Protein AF-A0A917KJM4-F1 (afdb_monomer_lite)

pLDDT: mean 95.04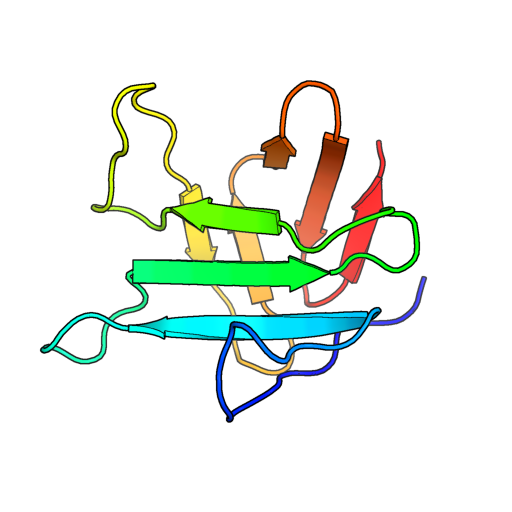, std 3.43, range [72.12, 98.12]

Radius of gyration: 11.91 Å; chains: 1; bounding box: 29×24×33 Å

Structure (mmCIF, N/CA/C/O backbone):
data_AF-A0A917KJM4-F1
#
_entry.id   AF-A0A917KJM4-F1
#
loop_
_atom_site.group_PDB
_atom_site.id
_atom_site.type_symbol
_atom_site.label_atom_id
_atom_site.label_alt_id
_atom_site.label_comp_id
_atom_site.label_asym_id
_atom_site.label_entity_id
_atom_site.label_seq_id
_atom_site.pdbx_PDB_ins_code
_atom_site.Cartn_x
_atom_site.Cartn_y
_atom_site.Cartn_z
_atom_site.occupancy
_atom_site.B_iso_or_equiv
_atom_site.auth_seq_id
_atom_site.auth_comp_id
_atom_site.auth_asym_id
_atom_site.auth_atom_id
_atom_site.pdbx_PDB_model_num
ATOM 1 N N . MET A 1 1 ? -14.360 -7.030 -10.787 1.00 72.12 1 MET A N 1
ATOM 2 C CA . MET A 1 1 ? -13.226 -6.833 -9.864 1.00 72.12 1 MET A CA 1
ATOM 3 C C . MET A 1 1 ? -13.714 -7.143 -8.467 1.00 72.12 1 MET A C 1
ATOM 5 O O . MET A 1 1 ? -14.785 -6.658 -8.117 1.00 72.12 1 MET A O 1
ATOM 9 N N . SER A 1 2 ? -12.993 -7.980 -7.725 1.00 85.69 2 SER A N 1
ATOM 10 C CA . SER A 1 2 ? -13.325 -8.309 -6.334 1.00 85.69 2 SER A CA 1
ATOM 11 C C . SER A 1 2 ? -12.508 -7.425 -5.385 1.00 85.69 2 SER A C 1
ATOM 13 O O . SER A 1 2 ? -11.371 -7.095 -5.733 1.00 85.69 2 SER A O 1
ATOM 15 N N . PRO A 1 3 ? -13.051 -7.034 -4.218 1.00 92.50 3 PRO A N 1
ATOM 16 C CA . PRO A 1 3 ? -12.269 -6.358 -3.189 1.00 92.50 3 PRO A CA 1
ATOM 17 C C . PRO A 1 3 ? -11.109 -7.230 -2.707 1.00 92.50 3 PRO A C 1
ATOM 19 O O . PRO A 1 3 ? -11.223 -8.458 -2.677 1.00 92.50 3 PRO A O 1
ATOM 22 N N . LEU A 1 4 ? -10.016 -6.585 -2.312 1.00 94.75 4 LEU A N 1
ATOM 23 C CA . LEU A 1 4 ? -8.933 -7.228 -1.591 1.00 94.75 4 LEU A CA 1
ATOM 24 C C . LEU A 1 4 ? -9.374 -7.559 -0.163 1.00 94.75 4 LEU A C 1
ATOM 26 O O . LEU A 1 4 ? -10.094 -6.784 0.471 1.00 94.75 4 LEU A O 1
ATOM 30 N N . VAL A 1 5 ? -8.900 -8.687 0.355 1.00 96.75 5 VAL A N 1
ATOM 31 C CA . VAL A 1 5 ? -9.137 -9.121 1.736 1.00 96.75 5 VAL A CA 1
ATOM 32 C C . VAL A 1 5 ? -7.966 -8.696 2.618 1.00 96.75 5 VAL A C 1
ATOM 34 O O . VAL A 1 5 ? -6.805 -8.826 2.232 1.00 96.75 5 VAL A O 1
ATOM 37 N N . PHE A 1 6 ? -8.257 -8.175 3.809 1.00 96.75 6 PHE A N 1
ATOM 38 C CA . PHE A 1 6 ? -7.207 -7.830 4.759 1.00 96.75 6 PHE A CA 1
ATOM 39 C C . PHE A 1 6 ? -6.620 -9.075 5.426 1.00 96.75 6 PHE A C 1
ATOM 41 O O . PHE A 1 6 ? -7.339 -9.882 6.016 1.00 96.75 6 PHE A O 1
ATOM 48 N N . HIS A 1 7 ? -5.297 -9.169 5.393 1.00 96.81 7 HIS A N 1
ATOM 49 C CA . HIS A 1 7 ? -4.495 -10.179 6.053 1.00 96.81 7 HIS A CA 1
ATOM 50 C C . HIS A 1 7 ? -3.823 -9.565 7.290 1.00 96.81 7 HIS A C 1
ATOM 52 O O . HIS A 1 7 ? -2.937 -8.715 7.191 1.00 96.81 7 HIS A O 1
ATOM 58 N N . ALA A 1 8 ? -4.240 -10.004 8.479 1.00 91.88 8 ALA A N 1
ATOM 59 C CA . ALA A 1 8 ? -3.729 -9.482 9.751 1.00 91.88 8 ALA A CA 1
ATOM 60 C C . ALA A 1 8 ? -2.375 -10.086 10.184 1.00 91.88 8 ALA A C 1
ATOM 62 O O . ALA A 1 8 ? -1.786 -9.611 11.156 1.00 91.88 8 ALA A O 1
ATOM 63 N N . GLY A 1 9 ? -1.917 -11.145 9.509 1.00 90.81 9 GLY A N 1
ATOM 64 C CA . GLY A 1 9 ? -0.672 -11.855 9.799 1.00 90.81 9 GLY A CA 1
ATOM 65 C C . GLY A 1 9 ? 0.568 -11.215 9.171 1.00 90.81 9 GLY A C 1
ATOM 66 O O . GLY A 1 9 ? 0.663 -9.995 9.023 1.00 90.81 9 GLY A O 1
ATOM 67 N N . ASN A 1 10 ? 1.556 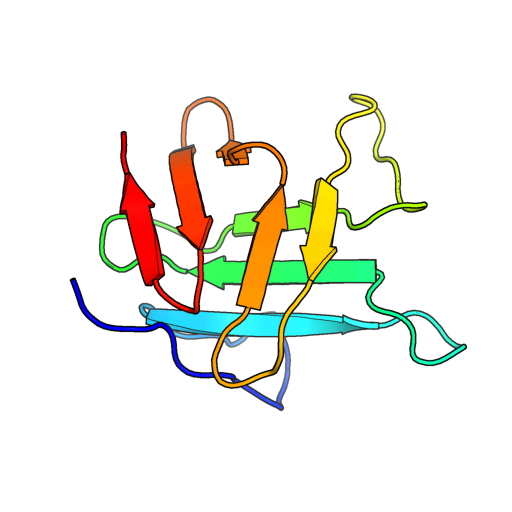-12.048 8.844 1.00 92.25 10 ASN A N 1
ATOM 68 C CA . ASN A 1 10 ? 2.815 -11.589 8.276 1.00 92.25 10 ASN A CA 1
ATOM 69 C C . ASN A 1 10 ? 2.582 -10.995 6.869 1.00 92.25 10 ASN A C 1
ATOM 71 O O . ASN A 1 10 ? 2.140 -11.713 5.976 1.00 92.25 10 ASN A O 1
ATOM 75 N N . PRO A 1 11 ? 2.911 -9.714 6.616 1.00 92.50 11 PRO A N 1
ATOM 76 C CA . PRO A 1 11 ? 2.714 -9.098 5.303 1.00 92.50 11 PRO A CA 1
ATOM 77 C C . PRO A 1 11 ? 3.550 -9.728 4.176 1.00 92.50 11 PRO A C 1
ATOM 79 O O . PRO A 1 11 ? 3.294 -9.431 3.011 1.00 92.50 11 PRO A O 1
ATOM 82 N N . ASP A 1 12 ? 4.531 -10.574 4.499 1.00 92.12 12 ASP A N 1
ATOM 83 C CA . ASP A 1 12 ? 5.316 -11.337 3.519 1.00 92.12 12 ASP A CA 1
ATOM 84 C C . ASP A 1 12 ? 4.645 -12.658 3.100 1.00 92.12 12 ASP A C 1
ATOM 86 O O . ASP A 1 12 ? 5.118 -13.322 2.180 1.00 92.12 12 ASP A O 1
ATOM 90 N N . GLU A 1 13 ? 3.539 -13.023 3.749 1.00 95.44 13 GLU A N 1
ATOM 91 C CA . GLU A 1 13 ? 2.791 -14.270 3.536 1.00 95.44 13 GLU A CA 1
ATOM 92 C C . GLU A 1 13 ? 1.414 -14.032 2.901 1.00 95.44 13 GLU A C 1
ATOM 94 O O . GLU A 1 13 ? 0.595 -14.945 2.853 1.00 95.44 13 GLU A O 1
ATOM 99 N N . ILE A 1 14 ? 1.145 -12.819 2.406 1.00 97.00 14 ILE A N 1
ATOM 100 C CA . ILE A 1 14 ? -0.137 -12.514 1.765 1.00 97.00 14 ILE A CA 1
ATOM 101 C C . ILE A 1 14 ? -0.357 -13.351 0.501 1.00 97.00 14 ILE A C 1
ATOM 103 O O . ILE A 1 14 ? 0.567 -13.593 -0.284 1.00 97.00 14 ILE A O 1
ATOM 107 N N . GLU A 1 15 ? -1.610 -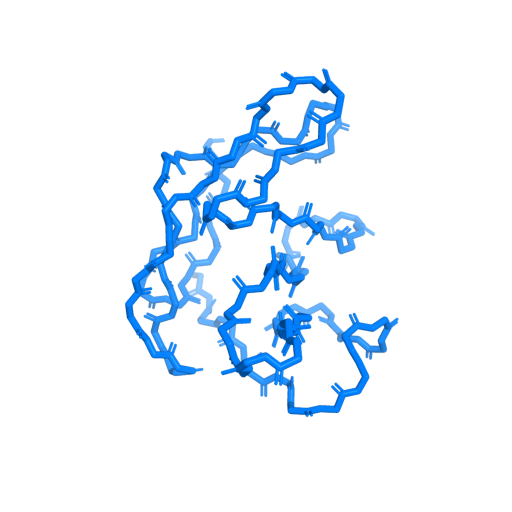13.714 0.258 1.00 97.25 15 GLU A N 1
ATOM 108 C CA . GLU A 1 15 ? -2.023 -14.368 -0.977 1.00 97.25 15 GLU A CA 1
ATOM 109 C C . GLU A 1 15 ? -2.507 -13.366 -2.033 1.00 97.25 15 GLU A C 1
ATOM 111 O O . GLU A 1 15 ? -2.689 -12.165 -1.804 1.00 97.25 15 GLU A O 1
ATOM 116 N N . ARG A 1 16 ? -2.716 -13.865 -3.254 1.00 96.69 16 ARG A N 1
ATOM 117 C CA . ARG A 1 16 ? -3.278 -13.061 -4.335 1.00 96.69 16 ARG A CA 1
ATOM 118 C C . ARG A 1 16 ? -4.720 -12.677 -4.003 1.00 96.69 16 ARG A C 1
ATOM 120 O O . ARG A 1 16 ? -5.552 -13.537 -3.740 1.00 96.69 16 ARG A O 1
ATOM 127 N N . GLY A 1 17 ? -5.032 -11.391 -4.114 1.00 96.69 17 GLY A N 1
ATOM 128 C CA . GLY A 1 17 ? -6.309 -10.833 -3.676 1.00 96.69 17 GLY A CA 1
ATOM 129 C C . GLY A 1 17 ? -6.290 -10.358 -2.225 1.00 96.69 17 GLY A C 1
ATOM 130 O O . GLY A 1 17 ? -7.333 -9.952 -1.724 1.00 96.69 17 GLY A O 1
ATOM 131 N N . GLU A 1 18 ? -5.136 -10.357 -1.559 1.00 97.88 18 GLU A N 1
ATOM 132 C CA . GLU A 1 18 ? -5.008 -9.875 -0.187 1.00 97.88 18 GLU A CA 1
ATOM 133 C C . GLU A 1 18 ? -4.151 -8.613 -0.076 1.00 97.88 18 GLU A C 1
ATOM 135 O O . GLU A 1 18 ? -3.422 -8.212 -0.994 1.00 97.88 18 GLU A O 1
ATOM 140 N N . PHE A 1 19 ? -4.238 -7.984 1.092 1.00 97.88 19 PHE A N 1
ATOM 141 C CA . PHE A 1 19 ? -3.331 -6.930 1.508 1.00 97.88 19 PHE A CA 1
ATOM 142 C C . PHE A 1 19 ? -3.082 -6.952 3.015 1.00 97.88 19 PHE A C 1
ATOM 144 O O . PHE A 1 19 ? -3.924 -7.377 3.795 1.00 97.88 19 PHE A O 1
ATOM 151 N N . ALA A 1 20 ? -1.936 -6.431 3.427 1.00 97.94 20 ALA A N 1
ATOM 152 C CA . ALA A 1 20 ? -1.521 -6.303 4.814 1.00 97.94 20 ALA A CA 1
ATOM 153 C C . ALA A 1 20 ? -0.753 -4.991 5.022 1.00 97.94 20 ALA A C 1
ATOM 155 O O . ALA A 1 20 ? -0.398 -4.278 4.074 1.00 97.94 20 ALA A O 1
ATOM 156 N N . TYR A 1 21 ? -0.444 -4.678 6.280 1.00 96.88 21 TYR A N 1
ATOM 157 C CA . TYR A 1 21 ? 0.370 -3.516 6.623 1.00 96.88 21 TYR A CA 1
ATOM 158 C C . TYR A 1 21 ? 1.670 -3.919 7.298 1.00 96.88 21 TYR A C 1
ATOM 160 O O . TYR A 1 21 ? 1.694 -4.768 8.184 1.00 96.88 21 TYR A O 1
ATOM 168 N N . ARG A 1 22 ? 2.737 -3.179 6.992 1.00 95.75 22 ARG A N 1
ATOM 169 C CA . ARG A 1 22 ? 3.869 -3.045 7.915 1.00 95.75 22 ARG A CA 1
ATOM 170 C C . ARG A 1 22 ? 3.679 -1.755 8.693 1.00 95.75 22 ARG A C 1
ATOM 172 O O . ARG A 1 22 ? 3.545 -0.687 8.089 1.00 95.75 22 ARG A O 1
ATOM 179 N N . ARG A 1 23 ? 3.667 -1.841 10.019 1.00 94.94 23 ARG A N 1
ATOM 180 C CA . ARG A 1 23 ? 3.494 -0.688 10.913 1.00 94.94 23 ARG A CA 1
ATOM 181 C C . ARG A 1 23 ? 4.842 -0.176 11.428 1.00 94.94 23 ARG A C 1
ATOM 183 O O . ARG A 1 23 ? 5.846 -0.883 11.372 1.00 94.94 23 ARG A O 1
ATOM 190 N N . ARG A 1 24 ? 4.874 1.088 11.846 1.00 94.44 24 ARG A N 1
ATOM 191 C CA . ARG A 1 24 ? 5.951 1.671 12.658 1.00 94.44 24 ARG A CA 1
ATOM 192 C C . ARG A 1 24 ? 5.736 1.289 14.128 1.00 94.44 24 ARG A C 1
ATOM 194 O O . ARG A 1 24 ? 4.671 0.785 14.481 1.00 94.44 24 ARG A O 1
ATOM 201 N N . ASP A 1 25 ? 6.712 1.597 14.976 1.00 95.69 25 ASP A N 1
ATOM 202 C CA . ASP A 1 25 ? 6.644 1.327 16.421 1.00 95.69 25 ASP A CA 1
ATOM 203 C C . ASP A 1 25 ? 5.494 2.084 17.110 1.00 95.69 25 ASP A C 1
ATOM 205 O O . ASP A 1 25 ? 4.927 1.604 18.085 1.00 95.69 25 ASP A O 1
ATOM 209 N N . ASP A 1 26 ? 5.095 3.238 16.563 1.00 95.00 26 ASP A N 1
ATOM 210 C CA . ASP A 1 26 ? 3.941 4.026 17.021 1.00 95.00 26 ASP A CA 1
ATOM 211 C C . ASP A 1 26 ? 2.579 3.482 16.534 1.00 95.00 26 ASP A C 1
ATOM 213 O O . ASP A 1 26 ? 1.538 4.092 16.771 1.00 95.00 26 ASP A O 1
ATOM 217 N N . GLY A 1 27 ? 2.574 2.350 15.823 1.00 93.56 27 GLY A N 1
ATOM 218 C CA . GLY A 1 27 ? 1.380 1.719 15.262 1.00 93.56 27 GLY A CA 1
ATOM 219 C C . GLY A 1 27 ? 0.900 2.308 13.932 1.00 93.56 27 GLY A C 1
ATOM 220 O O . GLY A 1 27 ? 0.038 1.709 13.283 1.00 93.56 27 GLY A O 1
ATOM 221 N N . SER A 1 28 ? 1.459 3.428 13.466 1.00 94.44 28 SER A N 1
ATOM 222 C CA . SER A 1 28 ? 1.089 4.018 12.177 1.00 94.44 28 SER A CA 1
ATOM 223 C C . SER A 1 28 ? 1.543 3.148 10.999 1.00 94.44 28 SER A C 1
ATOM 225 O O . SER A 1 28 ? 2.555 2.445 11.057 1.00 94.44 28 SER A O 1
ATOM 227 N N . ILE A 1 29 ? 0.806 3.195 9.887 1.00 95.94 29 ILE A N 1
ATOM 228 C CA . ILE A 1 29 ? 1.135 2.407 8.692 1.00 95.94 29 ILE A CA 1
ATOM 229 C C . ILE A 1 29 ? 2.407 2.962 8.044 1.00 95.94 29 ILE A C 1
ATOM 231 O O . ILE A 1 29 ? 2.472 4.131 7.657 1.00 95.94 29 ILE A O 1
ATOM 235 N N . LYS A 1 30 ? 3.419 2.104 7.906 1.00 96.56 30 LYS A N 1
ATOM 236 C CA . LYS A 1 30 ? 4.687 2.391 7.224 1.00 96.56 30 LYS A CA 1
ATOM 237 C C . LYS A 1 30 ? 4.646 1.951 5.762 1.00 96.56 30 LYS A C 1
ATOM 239 O O . LYS A 1 30 ? 5.110 2.688 4.894 1.00 96.56 30 LYS A O 1
ATOM 244 N N . TRP A 1 31 ? 4.093 0.764 5.513 1.00 97.12 31 TRP A N 1
ATOM 245 C CA . TRP A 1 31 ? 3.905 0.195 4.181 1.00 97.12 31 TRP A CA 1
ATOM 246 C C . TRP A 1 31 ? 2.542 -0.474 4.061 1.00 97.12 31 TRP A C 1
ATOM 248 O O . TRP A 1 31 ? 2.106 -1.137 5.003 1.00 97.12 31 TRP A O 1
ATOM 258 N N . VAL A 1 32 ? 1.931 -0.363 2.885 1.00 97.38 32 VAL A N 1
ATOM 259 C CA . VAL A 1 32 ? 0.840 -1.243 2.447 1.00 97.38 32 VAL A CA 1
ATOM 260 C C . VAL A 1 32 ? 1.444 -2.275 1.507 1.00 97.38 32 VAL A C 1
ATOM 262 O O . VAL A 1 32 ? 2.081 -1.903 0.522 1.00 97.38 32 VAL A O 1
ATOM 265 N N . VAL A 1 33 ? 1.273 -3.554 1.821 1.00 97.56 33 VAL A N 1
ATOM 266 C CA . VAL A 1 33 ? 1.678 -4.663 0.954 1.00 97.56 33 VAL A CA 1
ATOM 267 C C . VAL A 1 33 ? 0.405 -5.284 0.408 1.00 97.56 33 VAL A C 1
ATOM 269 O O . VAL A 1 33 ? -0.467 -5.633 1.192 1.00 97.56 33 VAL A O 1
ATOM 272 N N . PHE A 1 34 ? 0.253 -5.378 -0.907 1.00 97.25 34 PHE A N 1
ATOM 273 C CA . PHE A 1 34 ? -0.943 -5.964 -1.511 1.00 97.25 34 PHE A CA 1
ATOM 274 C C . PHE A 1 34 ? -0.609 -6.735 -2.775 1.00 97.25 34 PHE A C 1
ATOM 276 O O . PHE A 1 34 ? 0.337 -6.393 -3.485 1.00 97.25 34 PHE A O 1
ATOM 283 N N . TRP A 1 35 ? -1.401 -7.761 -3.071 1.00 97.31 35 TRP A N 1
ATOM 284 C CA . TRP A 1 35 ? -1.239 -8.565 -4.274 1.00 97.31 35 TRP A CA 1
ATOM 285 C C . TRP A 1 35 ? -2.505 -8.492 -5.135 1.00 97.31 35 TRP A C 1
ATOM 287 O O . TRP A 1 35 ? -3.464 -9.223 -4.889 1.00 97.31 35 TRP A O 1
ATOM 297 N N . PRO A 1 36 ? -2.532 -7.630 -6.169 1.00 95.88 36 PRO A N 1
ATOM 298 C CA . PRO A 1 36 ? -3.646 -7.575 -7.112 1.00 95.88 36 PRO A CA 1
ATOM 299 C C . PRO A 1 36 ? -3.900 -8.917 -7.805 1.00 95.88 36 PRO A C 1
ATOM 301 O O . PRO A 1 36 ? -2.958 -9.645 -8.123 1.00 95.88 36 PRO A O 1
ATOM 304 N N . LEU A 1 37 ? -5.167 -9.213 -8.112 1.00 94.25 37 LEU A N 1
ATOM 305 C CA . LEU A 1 37 ? -5.554 -10.427 -8.846 1.00 94.25 37 LEU A CA 1
ATOM 306 C C . LEU A 1 37 ? -4.915 -10.516 -10.246 1.00 94.25 37 LEU A C 1
ATOM 308 O O . LEU A 1 37 ? -4.711 -11.614 -10.761 1.00 94.25 37 LEU A O 1
ATOM 312 N N . ASP A 1 38 ? -4.595 -9.367 -10.839 1.00 93.25 38 ASP A N 1
ATOM 313 C CA . ASP A 1 38 ? -4.006 -9.198 -12.168 1.00 93.25 38 ASP A CA 1
ATOM 314 C C . ASP A 1 38 ? -2.480 -8.966 -12.142 1.00 93.25 38 ASP A C 1
ATOM 316 O O . ASP A 1 38 ? -1.875 -8.721 -13.184 1.00 93.25 38 ASP A O 1
ATOM 320 N N . CYS A 1 39 ? -1.831 -9.087 -10.978 1.00 94.12 39 CYS A N 1
ATOM 321 C CA . CYS A 1 39 ? -0.384 -8.930 -10.835 1.00 94.12 39 CYS A CA 1
ATOM 322 C C . CYS A 1 39 ? 0.323 -10.273 -10.586 1.00 94.12 39 CYS A C 1
ATOM 324 O O . CYS A 1 39 ? -0.152 -11.141 -9.846 1.00 94.12 39 CYS A O 1
ATOM 326 N N . GLY A 1 40 ? 1.512 -10.440 -11.169 1.00 93.81 40 GLY A N 1
ATOM 327 C CA . GLY A 1 40 ? 2.335 -11.640 -10.994 1.00 93.81 40 GLY A CA 1
ATOM 328 C C . GLY A 1 40 ? 2.971 -11.779 -9.606 1.00 93.81 40 GLY A C 1
ATOM 329 O O . GLY A 1 40 ? 3.343 -12.886 -9.227 1.00 93.81 40 GLY A O 1
ATOM 330 N N . CYS A 1 41 ? 3.075 -10.689 -8.842 1.00 94.81 41 CYS A N 1
ATOM 331 C CA . CYS A 1 41 ? 3.726 -10.654 -7.533 1.00 94.81 41 CYS A CA 1
ATOM 332 C C . CYS A 1 41 ? 3.095 -9.600 -6.598 1.00 94.81 41 CYS A C 1
ATOM 334 O O . CYS A 1 41 ? 2.418 -8.681 -7.074 1.00 94.81 41 CYS A O 1
ATOM 336 N N . PRO A 1 42 ? 3.310 -9.703 -5.274 1.00 96.44 42 PRO A N 1
ATOM 337 C CA . PRO A 1 42 ? 2.892 -8.674 -4.329 1.00 96.44 42 PRO A CA 1
ATOM 338 C C . PRO A 1 42 ? 3.689 -7.375 -4.508 1.00 96.44 42 PRO A C 1
ATOM 340 O O . PRO A 1 42 ? 4.859 -7.370 -4.895 1.00 96.44 42 PRO A O 1
ATOM 343 N N . ILE A 1 43 ? 3.052 -6.257 -4.174 1.00 95.88 43 ILE A N 1
ATOM 344 C CA . ILE A 1 43 ? 3.584 -4.903 -4.312 1.00 95.88 43 ILE A CA 1
ATOM 345 C C . ILE A 1 43 ? 3.663 -4.270 -2.923 1.00 95.88 43 ILE A C 1
ATOM 347 O O . ILE A 1 43 ? 2.706 -4.324 -2.156 1.00 95.88 43 ILE A O 1
ATOM 351 N N . SER A 1 44 ? 4.794 -3.639 -2.600 1.00 96.38 44 SER A N 1
ATOM 352 C CA . SER A 1 44 ? 4.997 -2.902 -1.345 1.00 96.38 44 SER A CA 1
ATOM 353 C C . SER A 1 44 ? 5.023 -1.397 -1.591 1.00 96.38 44 SER A C 1
ATOM 355 O O . SER A 1 44 ? 5.903 -0.898 -2.294 1.00 96.38 44 SER A O 1
ATOM 357 N N . ILE A 1 45 ? 4.099 -0.665 -0.970 1.00 97.19 45 ILE A N 1
ATOM 358 C CA . ILE A 1 45 ? 3.922 0.776 -1.163 1.00 97.19 45 ILE A CA 1
ATOM 359 C C . ILE A 1 45 ? 4.267 1.556 0.106 1.00 97.19 45 ILE A C 1
ATOM 361 O O . ILE A 1 45 ? 3.676 1.295 1.157 1.00 97.19 45 ILE A O 1
ATOM 365 N N . PRO A 1 46 ? 5.207 2.516 0.038 1.00 97.75 46 PRO A N 1
ATOM 366 C CA . PRO A 1 46 ? 5.575 3.344 1.179 1.00 97.75 46 PRO A CA 1
ATOM 367 C C . PRO A 1 46 ? 4.480 4.369 1.472 1.00 97.75 46 PRO A C 1
ATOM 369 O O . PRO A 1 46 ? 4.064 5.116 0.585 1.00 97.75 46 PRO A O 1
ATOM 372 N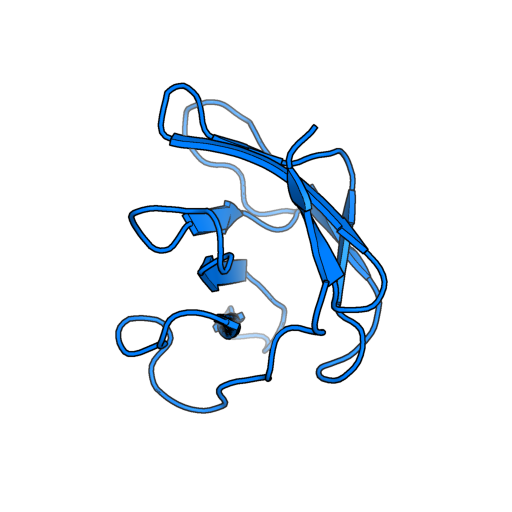 N . ILE A 1 47 ? 4.059 4.444 2.733 1.00 97.94 47 ILE A N 1
ATOM 373 C CA . ILE A 1 47 ? 3.042 5.400 3.179 1.00 97.94 47 ILE A CA 1
ATOM 374 C C . ILE A 1 47 ? 3.705 6.575 3.882 1.00 97.94 47 ILE A C 1
ATOM 376 O O . ILE A 1 47 ? 4.517 6.385 4.796 1.00 97.94 47 ILE A O 1
ATOM 380 N N . ALA A 1 48 ? 3.350 7.794 3.477 1.00 96.38 48 ALA A N 1
ATOM 381 C CA . ALA A 1 48 ? 3.874 9.025 4.051 1.00 96.38 48 ALA A CA 1
ATOM 382 C C . ALA A 1 48 ? 3.823 8.980 5.597 1.00 96.38 48 ALA A C 1
ATOM 384 O O . ALA A 1 48 ? 2.842 8.505 6.169 1.00 96.38 48 ALA A O 1
ATOM 385 N N . PRO A 1 49 ? 4.882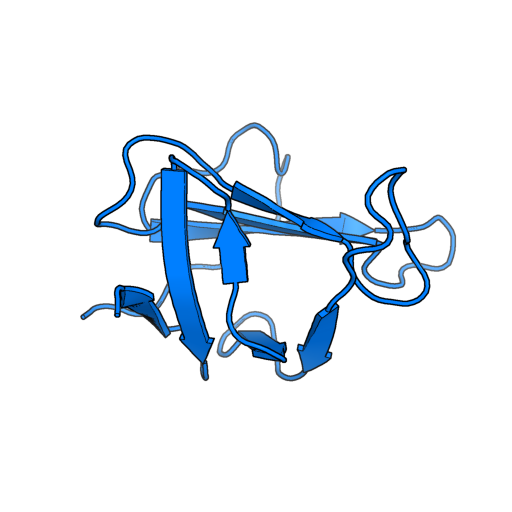 9.426 6.296 1.00 95.88 49 PRO A N 1
ATOM 386 C CA . PRO A 1 49 ? 6.081 10.095 5.780 1.00 95.88 49 PRO A CA 1
ATOM 387 C C . PRO A 1 49 ? 7.186 9.159 5.245 1.00 95.88 49 PRO A C 1
ATOM 389 O O . PRO A 1 49 ? 8.277 9.641 4.948 1.00 95.88 49 PRO A O 1
ATOM 392 N N . GLN A 1 50 ? 6.958 7.843 5.117 1.00 96.06 50 GLN A N 1
ATOM 393 C CA . GLN A 1 50 ? 7.973 6.917 4.596 1.00 96.06 50 GLN A CA 1
ATOM 394 C C . GLN A 1 50 ? 8.363 7.299 3.164 1.00 96.06 50 GLN A C 1
ATOM 396 O O . GLN A 1 50 ? 7.509 7.363 2.280 1.00 96.06 50 GLN A O 1
ATOM 401 N N . ARG A 1 51 ? 9.662 7.503 2.927 1.00 93.88 51 ARG A N 1
ATOM 402 C CA . ARG A 1 51 ? 10.226 7.780 1.602 1.00 93.88 51 ARG A CA 1
ATOM 403 C C . ARG A 1 51 ? 11.417 6.852 1.346 1.00 93.88 51 ARG A C 1
ATOM 405 O O . ARG A 1 51 ? 12.383 6.905 2.104 1.00 93.88 51 ARG A O 1
ATOM 412 N N . PRO A 1 52 ? 11.357 5.966 0.342 1.00 89.69 52 PRO A N 1
ATOM 413 C CA . PRO A 1 52 ? 12.521 5.239 -0.145 1.00 89.69 52 PRO A CA 1
ATOM 414 C C . PRO A 1 52 ? 13.395 6.145 -1.030 1.00 89.69 52 PRO A C 1
ATOM 416 O O . PRO A 1 52 ? 13.069 7.308 -1.267 1.00 89.69 52 PRO A O 1
ATOM 419 N N . ALA A 1 53 ? 14.505 5.606 -1.542 1.00 91.38 53 ALA A N 1
ATOM 420 C CA . ALA A 1 53 ? 15.508 6.362 -2.300 1.00 91.38 53 ALA A CA 1
ATOM 421 C C . ALA A 1 53 ? 14.958 7.079 -3.548 1.00 91.38 53 ALA A C 1
ATOM 423 O O . ALA A 1 53 ? 15.425 8.161 -3.885 1.00 91.38 53 ALA A O 1
ATOM 424 N N . ASN A 1 54 ? 13.942 6.516 -4.213 1.00 90.12 54 ASN A N 1
ATOM 425 C CA . ASN A 1 54 ? 13.302 7.149 -5.374 1.00 90.12 54 ASN A CA 1
ATOM 426 C C . ASN A 1 54 ? 12.322 8.283 -4.996 1.00 90.12 54 ASN A C 1
ATOM 428 O O . ASN A 1 54 ? 11.686 8.859 -5.874 1.00 90.12 54 AS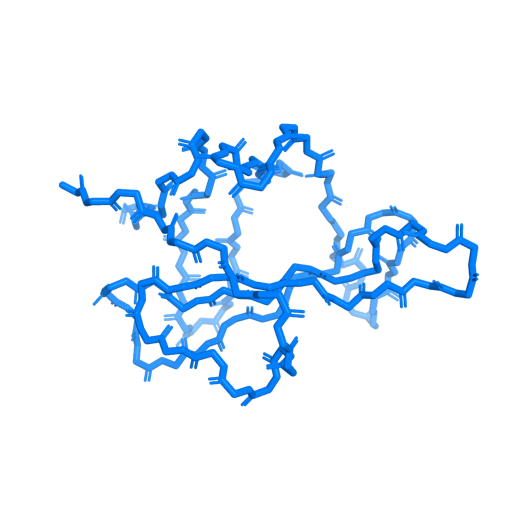N A O 1
ATOM 432 N N . GLY A 1 55 ? 12.157 8.579 -3.702 1.00 93.50 55 GLY A N 1
ATOM 433 C CA . GLY A 1 55 ? 11.306 9.650 -3.179 1.00 93.50 55 GLY A CA 1
ATOM 434 C C . GLY A 1 55 ? 9.798 9.384 -3.232 1.00 93.50 55 GLY A C 1
ATOM 435 O O . GLY A 1 55 ? 9.035 10.167 -2.653 1.00 93.50 55 GLY A O 1
ATOM 436 N N . ALA A 1 56 ? 9.365 8.298 -3.878 1.00 94.81 56 ALA A N 1
ATOM 437 C CA . ALA A 1 56 ? 7.958 7.980 -4.073 1.00 94.81 56 ALA A CA 1
ATOM 438 C C . ALA A 1 56 ? 7.281 7.632 -2.741 1.00 94.81 56 ALA A C 1
ATOM 440 O O . ALA A 1 56 ? 7.799 6.855 -1.942 1.00 94.81 56 ALA A O 1
ATOM 441 N N . THR A 1 57 ? 6.119 8.222 -2.488 1.00 97.44 57 THR A N 1
ATOM 442 C CA . THR A 1 57 ? 5.344 8.005 -1.265 1.00 97.44 57 THR A CA 1
ATOM 443 C C . THR A 1 57 ? 3.869 8.228 -1.549 1.00 97.44 57 THR A C 1
ATOM 445 O O . THR A 1 57 ? 3.524 9.031 -2.419 1.00 97.44 57 THR A O 1
ATOM 448 N N . TRP A 1 58 ? 3.015 7.529 -0.811 1.00 97.94 58 TRP A N 1
ATOM 449 C CA . TRP A 1 58 ? 1.570 7.578 -0.977 1.00 97.94 58 TRP A CA 1
ATOM 450 C C . TRP A 1 58 ? 0.890 8.040 0.304 1.00 97.94 58 TRP A C 1
ATOM 452 O O . TRP A 1 58 ? 1.355 7.782 1.416 1.00 97.94 58 TRP A O 1
ATOM 462 N N . ALA A 1 59 ? -0.241 8.712 0.139 1.00 97.88 59 ALA A N 1
ATOM 463 C CA . ALA A 1 59 ? -1.219 8.867 1.195 1.00 97.88 59 ALA A CA 1
ATOM 464 C C . ALA A 1 59 ? -2.065 7.592 1.278 1.00 97.88 59 ALA A C 1
ATOM 466 O O . ALA A 1 59 ? -2.459 7.030 0.253 1.00 97.88 59 ALA A O 1
ATOM 467 N N . PHE A 1 60 ? -2.347 7.167 2.505 1.00 97.44 60 PHE A N 1
ATOM 468 C CA . PHE A 1 60 ? -3.285 6.093 2.797 1.00 97.44 60 PHE A CA 1
ATOM 469 C C . PHE A 1 60 ? -4.523 6.672 3.476 1.00 97.44 60 PHE A C 1
ATOM 471 O O . PHE A 1 60 ? -4.408 7.509 4.374 1.00 97.44 60 PHE A O 1
ATOM 478 N N . SER A 1 61 ? -5.693 6.205 3.066 1.00 96.75 61 SER A N 1
ATOM 479 C CA . SER A 1 61 ? -6.965 6.467 3.733 1.00 96.75 61 SER A CA 1
ATOM 480 C C . SER A 1 61 ? -7.840 5.214 3.719 1.00 96.75 61 SER A C 1
ATOM 482 O O . SER A 1 61 ? -7.540 4.235 3.036 1.00 96.75 61 SER A O 1
ATOM 484 N N . GLY A 1 62 ? -8.934 5.255 4.481 1.00 92.38 62 GLY A N 1
ATOM 485 C CA . GLY A 1 62 ? -9.889 4.154 4.561 1.00 92.38 62 GLY A CA 1
ATOM 486 C C . GLY A 1 62 ? -9.626 3.211 5.733 1.00 92.38 62 GLY A C 1
ATOM 487 O O . GLY A 1 62 ? -9.106 3.624 6.770 1.00 92.38 62 GLY A O 1
ATOM 488 N N . THR A 1 63 ? -10.055 1.960 5.582 1.00 94.44 63 THR A N 1
ATOM 489 C CA . THR A 1 63 ? -10.063 0.935 6.641 1.00 94.44 63 THR A CA 1
ATOM 490 C C . THR A 1 63 ? -9.573 -0.408 6.110 1.00 94.44 63 THR A C 1
ATOM 492 O O . THR A 1 63 ? -9.366 -0.567 4.912 1.00 94.44 63 THR A O 1
ATOM 495 N N . ASP A 1 64 ? -9.480 -1.407 6.984 1.00 95.00 64 ASP A N 1
ATOM 496 C CA . ASP A 1 64 ? -9.137 -2.789 6.620 1.00 95.00 64 ASP A CA 1
ATOM 497 C C . ASP A 1 64 ? -10.178 -3.443 5.688 1.00 95.00 64 ASP A C 1
ATOM 499 O O . ASP A 1 64 ? -9.898 -4.446 5.045 1.00 95.00 64 ASP A O 1
ATOM 503 N N . ALA A 1 65 ? -11.377 -2.872 5.563 1.00 93.75 65 ALA A N 1
ATOM 504 C CA . ALA A 1 65 ? -12.380 -3.325 4.597 1.00 93.75 65 ALA A CA 1
ATOM 505 C C . ALA A 1 65 ? -12.377 -2.508 3.294 1.00 93.75 65 ALA A C 1
ATOM 507 O O . ALA A 1 65 ? -12.930 -2.949 2.290 1.00 93.75 65 ALA A O 1
ATOM 508 N N . ALA A 1 66 ? -11.798 -1.305 3.311 1.00 96.00 66 ALA A N 1
ATOM 509 C CA . ALA A 1 66 ? -11.844 -0.364 2.197 1.00 96.00 66 ALA A CA 1
ATOM 510 C C . ALA A 1 66 ? -10.574 0.508 2.145 1.00 96.00 66 ALA A C 1
ATOM 512 O O . ALA A 1 66 ? -10.659 1.726 2.333 1.00 96.00 66 ALA A O 1
ATOM 513 N N . PRO A 1 67 ? -9.379 -0.080 1.943 1.00 96.81 67 PRO A N 1
ATOM 514 C CA . PRO A 1 67 ? -8.144 0.684 1.820 1.00 96.81 67 PRO A CA 1
ATOM 515 C C . PRO A 1 67 ? -8.129 1.504 0.527 1.00 96.81 67 PRO A C 1
ATOM 517 O O . PRO A 1 67 ? -8.541 1.032 -0.537 1.00 96.81 67 PRO A O 1
ATOM 520 N N . THR A 1 68 ? -7.575 2.711 0.609 1.00 98.00 68 THR A N 1
ATOM 521 C CA . THR A 1 68 ? -7.363 3.595 -0.539 1.00 98.00 68 THR A CA 1
ATOM 522 C C . THR A 1 68 ? -5.951 4.173 -0.517 1.00 98.00 68 THR A C 1
ATOM 524 O O . THR A 1 68 ? -5.473 4.659 0.510 1.00 98.00 68 THR A O 1
ATOM 527 N N . LEU A 1 69 ? -5.288 4.147 -1.675 1.00 98.12 69 LEU A N 1
ATOM 528 C CA . LEU A 1 69 ? -3.993 4.785 -1.910 1.00 98.12 69 LEU A CA 1
ATOM 529 C C . LEU A 1 69 ? -4.138 5.969 -2.868 1.00 98.12 69 LEU A C 1
ATOM 531 O O . LEU A 1 69 ? -4.861 5.901 -3.864 1.00 98.12 69 LEU A O 1
ATOM 535 N N . SER A 1 70 ? -3.413 7.050 -2.574 1.00 97.56 70 SER A N 1
ATOM 536 C CA . SER A 1 70 ? -3.324 8.231 -3.436 1.00 97.56 70 SER A CA 1
ATOM 537 C C . SER A 1 70 ? -1.879 8.742 -3.525 1.00 97.56 70 SER A C 1
ATOM 539 O O . SER A 1 70 ? -1.237 8.890 -2.482 1.00 97.56 70 SER A O 1
ATOM 541 N N . PRO A 1 71 ? -1.339 9.033 -4.725 1.00 96.50 71 PRO A N 1
ATOM 542 C CA . PRO A 1 71 ? -1.963 8.905 -6.052 1.00 96.50 71 PRO A CA 1
ATOM 543 C C . PRO A 1 71 ? -2.060 7.435 -6.517 1.00 96.50 71 PRO A C 1
ATOM 545 O O . PRO A 1 71 ? -1.993 6.519 -5.699 1.00 96.50 71 PRO A O 1
ATOM 548 N N . SER A 1 72 ? -2.231 7.188 -7.824 1.00 97.00 72 SER A N 1
ATOM 549 C CA . SER A 1 72 ? -2.134 5.833 -8.381 1.00 97.00 72 SER A CA 1
ATOM 550 C C . SER A 1 72 ? -0.779 5.217 -8.056 1.00 97.00 72 SER A C 1
ATOM 552 O O . SER A 1 72 ? 0.226 5.902 -7.845 1.00 97.00 72 SER A O 1
ATOM 554 N N . VAL A 1 73 ? -0.745 3.895 -7.998 1.00 96.75 73 VAL A N 1
ATOM 555 C CA . VAL A 1 73 ? 0.483 3.140 -7.798 1.00 96.75 73 VAL A CA 1
ATOM 556 C C . VAL A 1 73 ? 1.075 2.848 -9.164 1.00 96.75 73 VAL A C 1
ATOM 558 O O . VAL A 1 73 ? 0.439 2.199 -9.988 1.00 96.75 73 VAL A O 1
ATOM 561 N N . ASN A 1 74 ? 2.304 3.304 -9.383 1.00 95.31 74 ASN A N 1
ATOM 562 C CA . ASN A 1 74 ? 3.102 2.975 -10.556 1.00 95.31 74 ASN A CA 1
ATOM 563 C C . ASN A 1 74 ? 4.359 2.215 -10.115 1.00 95.31 74 ASN A C 1
ATOM 565 O O . ASN A 1 74 ? 5.413 2.807 -9.873 1.00 95.31 74 ASN A O 1
ATOM 569 N N . ALA A 1 75 ? 4.224 0.899 -9.969 1.00 92.56 75 ALA A N 1
ATOM 570 C CA . ALA A 1 75 ? 5.351 0.001 -9.778 1.00 92.56 75 ALA A CA 1
ATOM 571 C C . ALA A 1 75 ? 5.932 -0.323 -11.161 1.00 92.56 75 ALA A C 1
ATOM 573 O O . ALA A 1 75 ? 5.448 -1.211 -11.864 1.00 92.56 75 ALA A O 1
ATOM 574 N N . VAL A 1 76 ? 6.940 0.453 -11.568 1.00 92.31 76 VAL A N 1
ATOM 575 C CA . VAL A 1 76 ? 7.513 0.428 -12.923 1.00 92.31 76 VAL A CA 1
ATOM 576 C C . VAL A 1 76 ? 7.886 -0.996 -13.346 1.00 92.31 76 VAL A C 1
ATOM 578 O O . VAL A 1 76 ? 8.679 -1.659 -12.683 1.00 92.31 76 VAL A O 1
ATOM 581 N N . GLY A 1 77 ? 7.313 -1.450 -14.465 1.00 91.31 77 GLY A N 1
ATOM 582 C CA . GLY A 1 77 ? 7.551 -2.783 -15.032 1.00 91.31 77 GLY A CA 1
ATOM 583 C C . GLY A 1 77 ? 6.830 -3.937 -14.324 1.00 91.31 77 GLY A C 1
ATOM 584 O O . GLY A 1 77 ? 6.998 -5.079 -14.737 1.00 91.31 77 GLY A O 1
ATOM 585 N N . ILE A 1 78 ? 6.038 -3.654 -13.286 1.00 94.19 78 ILE A N 1
ATOM 586 C CA . ILE A 1 78 ? 5.325 -4.659 -12.487 1.00 94.19 78 ILE A CA 1
ATOM 587 C C . ILE A 1 78 ? 3.815 -4.452 -12.605 1.00 94.19 78 ILE A C 1
ATOM 589 O O . ILE A 1 78 ? 3.106 -5.332 -13.082 1.00 94.19 78 ILE A O 1
ATOM 593 N N . TRP A 1 79 ? 3.318 -3.288 -12.183 1.00 95.94 79 TRP A N 1
ATOM 594 C CA . TRP A 1 79 ? 1.887 -2.994 -12.146 1.00 95.94 79 TRP A CA 1
ATOM 595 C C . TRP A 1 79 ? 1.638 -1.487 -12.080 1.00 95.94 79 TRP A C 1
ATOM 597 O O . TRP A 1 79 ? 2.347 -0.757 -11.382 1.00 95.94 79 TRP A O 1
ATOM 607 N N . HIS A 1 80 ? 0.609 -1.022 -12.785 1.00 96.56 80 HIS A N 1
ATOM 608 C CA . HIS A 1 80 ? 0.187 0.375 -12.765 1.00 96.56 80 HIS A CA 1
ATOM 609 C C . HIS A 1 80 ? -1.332 0.460 -12.641 1.00 96.56 80 HIS A C 1
ATOM 611 O O . HIS A 1 80 ? -2.052 -0.011 -13.519 1.00 96.56 80 HIS A O 1
ATOM 617 N N . GLY A 1 81 ? -1.814 1.059 -11.555 1.00 96.75 81 GLY A N 1
ATOM 618 C CA . GLY A 1 81 ? -3.238 1.069 -11.256 1.00 96.75 81 GLY A CA 1
ATOM 619 C C . GLY A 1 81 ? -3.608 1.805 -9.976 1.00 96.75 81 GLY A C 1
ATOM 620 O O . GLY A 1 81 ? -2.825 2.562 -9.396 1.00 96.75 81 GLY A O 1
ATOM 621 N N . TRP A 1 82 ? -4.835 1.575 -9.527 1.00 97.25 82 TRP A N 1
ATOM 622 C CA . TRP A 1 82 ? -5.430 2.196 -8.349 1.00 97.25 82 TRP A CA 1
ATOM 623 C C . TRP A 1 82 ? -5.791 1.151 -7.301 1.00 97.25 82 TRP A C 1
ATOM 625 O O . TRP A 1 82 ? -6.341 0.113 -7.649 1.00 97.25 82 TRP A O 1
ATOM 635 N N . LEU A 1 83 ? -5.550 1.462 -6.025 1.00 97.56 83 LEU A N 1
ATOM 636 C CA . LEU A 1 83 ? -6.223 0.817 -4.898 1.00 97.56 83 LEU A CA 1
ATOM 637 C C . LEU A 1 83 ? -7.212 1.827 -4.321 1.00 97.56 83 LEU A C 1
ATOM 639 O O . LEU A 1 83 ? -6.788 2.846 -3.773 1.00 97.56 83 LEU A O 1
ATOM 643 N N . ARG A 1 84 ? -8.509 1.588 -4.509 1.00 97.25 84 ARG A N 1
ATOM 644 C CA . ARG A 1 84 ? -9.583 2.483 -4.061 1.00 97.25 84 ARG A CA 1
ATOM 645 C C . ARG A 1 84 ? -10.725 1.668 -3.489 1.00 97.25 84 ARG A C 1
ATOM 647 O O . ARG A 1 84 ? -11.185 0.735 -4.141 1.00 97.25 84 ARG A O 1
ATOM 654 N N . ASP A 1 85 ? -11.161 2.035 -2.292 1.00 96.94 85 ASP A N 1
ATOM 655 C CA . ASP A 1 85 ? -12.271 1.408 -1.574 1.00 96.94 85 ASP A CA 1
ATOM 656 C C . ASP A 1 85 ? -12.141 -0.124 -1.528 1.00 96.94 85 ASP A C 1
ATOM 658 O O . ASP A 1 85 ? -13.094 -0.871 -1.739 1.00 96.94 85 ASP A O 1
ATOM 662 N N . GLY A 1 86 ? -10.911 -0.598 -1.303 1.00 95.94 86 GLY A N 1
ATOM 663 C CA . GLY A 1 86 ? -10.579 -2.020 -1.258 1.00 95.94 86 GLY A CA 1
ATOM 664 C C . GLY A 1 86 ? -10.405 -2.702 -2.606 1.00 95.94 86 GLY A C 1
ATOM 665 O O . GLY A 1 86 ? -9.998 -3.854 -2.632 1.00 95.94 86 GLY A O 1
ATOM 666 N N . VAL A 1 87 ? -10.634 -2.033 -3.732 1.00 96.50 87 VAL A N 1
ATOM 667 C CA . VAL A 1 87 ? -10.493 -2.641 -5.059 1.00 96.50 87 VAL A CA 1
ATOM 668 C C . VAL A 1 87 ? -9.180 -2.212 -5.710 1.00 96.50 87 VAL A C 1
ATOM 670 O O . VAL A 1 87 ? -8.943 -1.023 -5.929 1.00 96.50 87 VAL A O 1
ATOM 673 N N . ALA A 1 88 ? -8.342 -3.191 -6.064 1.00 96.38 88 ALA A N 1
ATOM 674 C CA . ALA A 1 88 ? -7.172 -2.981 -6.912 1.00 96.38 88 ALA A CA 1
ATOM 675 C C . ALA A 1 88 ? -7.560 -3.119 -8.390 1.00 96.38 88 ALA A C 1
ATOM 677 O O . ALA A 1 88 ? -8.065 -4.164 -8.795 1.00 96.38 88 ALA A O 1
ATOM 678 N N . THR A 1 89 ? -7.342 -2.067 -9.183 1.00 95.56 89 THR A N 1
ATOM 679 C CA . THR A 1 89 ? -7.655 -2.033 -10.620 1.00 95.56 89 THR A CA 1
ATOM 680 C C . THR A 1 89 ? -6.494 -1.496 -11.435 1.00 95.56 89 THR A C 1
ATOM 682 O O . THR A 1 89 ? -6.041 -0.379 -11.182 1.00 95.56 89 THR A O 1
ATOM 685 N N . GLN A 1 90 ? -6.036 -2.276 -12.415 1.00 93.19 90 GLN A N 1
ATOM 686 C CA . GLN A 1 90 ? -5.052 -1.834 -13.399 1.00 93.19 90 GLN A CA 1
ATOM 687 C C . GLN A 1 90 ? -5.635 -0.758 -14.336 1.00 93.19 90 GLN A C 1
ATOM 689 O O . GLN A 1 90 ? -6.838 -0.753 -14.608 1.00 93.19 90 GLN A O 1
ATOM 694 N N . CYS A 1 91 ? -4.784 0.172 -14.780 1.00 86.56 91 CYS A N 1
ATOM 695 C CA . CYS A 1 91 ? -5.118 1.180 -15.795 1.00 86.56 91 CYS A CA 1
ATOM 696 C C . CYS A 1 91 ? -5.206 0.588 -17.207 1.00 86.56 91 CYS A C 1
ATOM 698 O O . CYS A 1 91 ? -4.402 -0.322 -17.511 1.00 86.56 91 CYS A O 1
#

Sequence (91 aa):
MSPLVFHAGNPDEIERGEFAYRRRDDGSIKWVVFWPLDCGCPISIPIAPQRPANGATWAFSGTDAAPTLSPSVNAVGIWHGWLRDGVATQC

Organism: NCBI:txid287609

Secondary structure (DSSP, 8-state):
-PPPEE--S-TTSPPTTEEEEEEPTTS-EEEEEE--TT-SS-EEEEBTT---TT---BEEEEETTEEEEES-EEETTTEEEEEETTEEEE-

Foldseek 3Di:
DDFAAEDDDDQVPDDASHWYFDADPVRHGQWIWHHHNPWPDIDIAGAPPHADPVRDHWHWDDDNQFIWTPDWDCPDPTFTFTRGGRHTDGD

InterPro domains:
  IPR045384 Protein of unknown function DUF6527 [PF20137] (8-91)